Protein AF-A0A968MVU0-F1 (afdb_monomer_lite)

Structure (mmCIF, N/CA/C/O backbone):
data_AF-A0A968MVU0-F1
#
_entry.id   AF-A0A968MVU0-F1
#
loop_
_atom_site.group_PDB
_atom_site.id
_atom_site.type_symbol
_atom_site.label_atom_id
_atom_site.label_alt_id
_atom_site.label_comp_id
_atom_site.label_asym_id
_atom_site.label_entity_id
_atom_site.label_seq_id
_atom_site.pdbx_PDB_ins_code
_atom_site.Cartn_x
_atom_site.Cartn_y
_atom_site.Cartn_z
_atom_site.occupancy
_atom_site.B_iso_or_equiv
_atom_site.auth_seq_id
_atom_site.auth_comp_id
_atom_site.auth_asym_id
_atom_site.auth_atom_id
_atom_site.pdbx_PDB_model_num
ATOM 1 N N . MET A 1 1 ? -5.760 2.895 -23.438 1.00 50.47 1 MET A N 1
ATOM 2 C CA . MET A 1 1 ? -6.355 3.886 -22.501 1.00 50.47 1 MET A CA 1
ATOM 3 C C . MET A 1 1 ? -7.814 4.139 -22.888 1.00 50.47 1 MET A C 1
ATOM 5 O O . MET A 1 1 ? -8.037 4.845 -23.858 1.00 50.47 1 MET A O 1
ATOM 9 N N . HIS A 1 2 ? -8.798 3.540 -22.197 1.00 51.84 2 HIS A N 1
ATOM 10 C CA . HIS A 1 2 ? -10.218 3.589 -22.615 1.00 51.84 2 HIS A CA 1
ATOM 11 C C . HIS A 1 2 ? -11.218 3.584 -21.441 1.00 51.84 2 HIS A C 1
ATOM 13 O O . HIS A 1 2 ? -12.219 2.877 -21.501 1.00 51.84 2 HIS A O 1
ATOM 19 N N . GLN A 1 3 ? -10.976 4.328 -20.356 1.00 57.53 3 GLN A N 1
ATOM 20 C CA . GLN A 1 3 ? -11.948 4.386 -19.254 1.00 57.53 3 GLN A CA 1
ATOM 21 C C . GLN A 1 3 ? -12.429 5.814 -19.014 1.00 57.53 3 GLN A C 1
ATOM 23 O O . GLN A 1 3 ? -11.753 6.623 -18.387 1.00 57.53 3 GLN A O 1
ATOM 28 N N . PHE A 1 4 ? -13.614 6.096 -19.550 1.00 55.50 4 PHE A N 1
ATOM 29 C CA . PHE A 1 4 ? -14.445 7.248 -19.214 1.00 55.50 4 PHE A CA 1
ATOM 30 C C . PHE A 1 4 ? -15.536 6.749 -18.252 1.00 55.50 4 PHE A C 1
ATOM 32 O O . PHE A 1 4 ? -16.165 5.730 -18.527 1.00 55.50 4 PHE A O 1
ATOM 39 N N . GLY A 1 5 ? -15.753 7.423 -17.120 1.00 64.81 5 GLY A N 1
ATOM 40 C CA . GLY A 1 5 ? -16.712 6.988 -16.092 1.00 64.81 5 GLY A CA 1
ATOM 41 C C . GLY A 1 5 ? -16.066 6.270 -14.901 1.00 64.81 5 GLY A C 1
ATOM 42 O O . GLY A 1 5 ? -14.923 6.553 -14.545 1.00 64.81 5 GLY A O 1
ATOM 43 N N . MET A 1 6 ? -16.813 5.382 -14.233 1.00 61.28 6 MET A N 1
ATOM 44 C CA . MET A 1 6 ? -16.371 4.741 -12.986 1.00 61.28 6 MET A CA 1
ATOM 45 C C . MET A 1 6 ? -15.126 3.873 -13.235 1.00 61.28 6 MET A C 1
ATOM 47 O O . MET A 1 6 ? -15.169 2.914 -14.003 1.00 61.28 6 MET A O 1
ATOM 51 N N . SER A 1 7 ? -14.010 4.225 -12.591 1.00 68.06 7 SER A N 1
ATOM 52 C CA . SER A 1 7 ? -12.719 3.522 -12.694 1.00 68.06 7 SER A CA 1
ATOM 53 C C . SER A 1 7 ? -12.541 2.382 -11.685 1.00 68.06 7 SER A C 1
ATOM 55 O O . SER A 1 7 ? -11.457 1.819 -11.558 1.00 68.06 7 SER A O 1
ATOM 57 N N . ALA A 1 8 ? -13.611 2.049 -10.964 1.00 76.19 8 ALA A N 1
ATOM 58 C CA . ALA A 1 8 ? -13.681 0.994 -9.962 1.00 76.19 8 ALA A CA 1
ATOM 59 C C . ALA A 1 8 ? -14.989 0.208 -10.134 1.00 76.19 8 ALA A C 1
ATOM 61 O O . ALA A 1 8 ? -15.963 0.739 -10.670 1.00 76.19 8 ALA A O 1
ATOM 62 N N . GLY A 1 9 ? -15.025 -1.048 -9.682 1.00 86.50 9 GLY A N 1
ATOM 63 C CA . GLY A 1 9 ? -16.271 -1.814 -9.658 1.00 86.50 9 GLY A CA 1
ATOM 64 C C . GLY A 1 9 ? -17.284 -1.209 -8.680 1.00 86.50 9 GLY A C 1
ATOM 65 O O . GLY A 1 9 ? -16.910 -0.527 -7.726 1.00 86.50 9 GLY A O 1
ATOM 66 N N . TYR A 1 10 ? -18.574 -1.498 -8.871 1.00 91.88 10 TYR A N 1
ATOM 67 C CA . TYR A 1 10 ? -19.631 -1.038 -7.958 1.00 91.88 10 TYR A CA 1
ATOM 68 C C . TYR A 1 10 ? -19.342 -1.422 -6.497 1.00 91.88 10 TYR A C 1
ATOM 70 O O . TYR A 1 10 ? -19.454 -0.585 -5.604 1.00 91.88 10 TYR A O 1
ATOM 78 N N . LEU A 1 11 ? -18.894 -2.663 -6.268 1.00 93.69 11 LEU A N 1
ATOM 79 C CA . LEU A 1 11 ? -18.515 -3.152 -4.942 1.00 93.69 11 LEU A CA 1
ATOM 80 C C . LEU A 1 11 ? -17.402 -2.302 -4.310 1.00 93.69 11 LEU A C 1
ATOM 82 O O . LEU A 1 11 ? -17.535 -1.894 -3.162 1.00 93.69 11 LEU A O 1
ATOM 86 N N . ASP A 1 12 ? -16.346 -1.984 -5.061 1.00 95.38 12 ASP A N 1
ATOM 87 C CA . ASP A 1 12 ? -15.242 -1.144 -4.582 1.00 95.38 12 ASP A CA 1
ATOM 88 C C . ASP A 1 12 ? -15.725 0.259 -4.209 1.00 95.38 12 ASP A C 1
ATOM 90 O O . ASP A 1 12 ? -15.319 0.812 -3.188 1.00 95.38 12 ASP A O 1
ATOM 94 N N . GLY A 1 13 ? -16.630 0.821 -5.017 1.00 93.88 13 GLY A N 1
ATOM 95 C CA . GLY A 1 13 ? -17.286 2.095 -4.736 1.00 93.88 13 GLY A CA 1
ATOM 96 C C . GLY A 1 13 ? -18.057 2.079 -3.415 1.00 93.88 13 GLY A C 1
ATOM 97 O O . GLY A 1 13 ? -17.896 2.990 -2.603 1.00 93.88 13 GLY A O 1
ATOM 98 N N . VAL A 1 14 ? -18.847 1.029 -3.173 1.00 94.62 14 VAL A N 1
ATOM 99 C CA . VAL A 1 14 ? -19.615 0.860 -1.927 1.00 94.62 14 VAL A CA 1
ATOM 100 C C . VAL A 1 14 ? -18.693 0.651 -0.724 1.00 94.62 14 VAL A C 1
ATOM 102 O O . VAL A 1 14 ? -18.926 1.249 0.324 1.00 94.62 14 VAL A O 1
ATOM 105 N N . ILE A 1 15 ? -17.624 -0.137 -0.869 1.00 95.81 15 ILE A N 1
ATOM 106 C CA . ILE A 1 15 ? -16.619 -0.337 0.185 1.00 95.81 15 ILE A CA 1
ATOM 107 C C . ILE A 1 15 ? -15.961 0.997 0.557 1.00 95.81 15 ILE A C 1
ATOM 109 O O . ILE A 1 15 ? -15.952 1.359 1.733 1.00 95.81 15 ILE A O 1
ATOM 113 N N . MET A 1 16 ? -15.511 1.775 -0.435 1.00 94.75 16 MET A N 1
ATOM 114 C CA . MET A 1 16 ? -14.947 3.107 -0.194 1.00 94.75 16 MET A CA 1
ATOM 115 C C . MET A 1 16 ? -15.949 4.048 0.481 1.00 94.75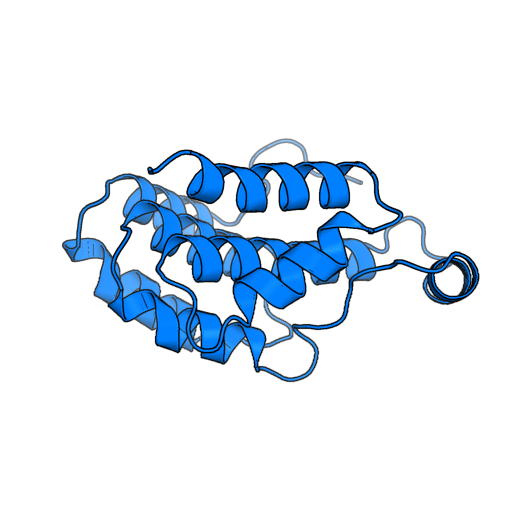 16 MET A C 1
ATOM 117 O O . MET A 1 16 ? -15.579 4.762 1.412 1.00 94.75 16 MET A O 1
ATOM 121 N N . ALA A 1 17 ? -17.212 4.050 0.044 1.00 93.88 17 ALA A N 1
ATOM 122 C CA . ALA A 1 17 ? -18.258 4.863 0.662 1.00 93.88 17 ALA A CA 1
ATOM 123 C C . ALA A 1 17 ? -18.478 4.481 2.133 1.00 93.88 17 ALA A C 1
ATOM 125 O O . ALA A 1 17 ? -18.575 5.365 2.981 1.00 93.88 17 ALA A O 1
ATOM 126 N N . LEU A 1 18 ? -18.484 3.180 2.441 1.00 93.56 18 LEU A N 1
ATOM 127 C CA . LEU A 1 18 ? -18.613 2.666 3.802 1.00 93.56 18 LEU A CA 1
ATOM 128 C C . LEU A 1 18 ? -17.474 3.167 4.696 1.00 93.56 18 LEU A C 1
ATOM 130 O O . LEU A 1 18 ? -17.739 3.695 5.774 1.00 93.56 18 LEU A O 1
ATOM 134 N N . GLY A 1 19 ? -16.224 3.088 4.236 1.00 93.88 19 GLY A N 1
ATOM 135 C CA . GLY A 1 19 ? -15.087 3.599 5.002 1.00 93.88 19 GLY A CA 1
ATOM 136 C C . GLY A 1 19 ? -15.086 5.122 5.174 1.00 93.88 19 GLY A C 1
ATOM 137 O O . GLY A 1 19 ? -14.702 5.623 6.227 1.00 93.88 19 GLY A O 1
ATOM 138 N N . LYS A 1 20 ? -15.599 5.874 4.190 1.00 91.69 20 LYS A N 1
ATOM 139 C CA . LYS A 1 20 ? -15.750 7.339 4.282 1.00 91.69 20 LYS A CA 1
ATOM 140 C C . LYS A 1 20 ? -16.783 7.793 5.313 1.00 91.69 20 LYS A C 1
ATOM 142 O O . LYS A 1 20 ? -16.762 8.963 5.684 1.00 91.69 20 LYS A O 1
ATOM 147 N N . THR A 1 21 ? -17.658 6.906 5.791 1.00 92.25 21 THR A N 1
ATOM 148 C CA . THR A 1 21 ? -18.572 7.241 6.896 1.00 92.25 21 THR A CA 1
ATOM 149 C C . THR A 1 21 ? -17.849 7.423 8.232 1.00 92.25 21 THR A C 1
ATOM 151 O O . THR A 1 21 ? -18.419 8.029 9.135 1.00 92.25 21 THR A O 1
ATOM 154 N N . GLY A 1 22 ? -16.633 6.877 8.381 1.00 88.19 22 GLY A N 1
ATOM 155 C CA . GLY A 1 22 ? -15.897 6.852 9.649 1.00 88.19 22 GLY A CA 1
ATOM 156 C C . GLY A 1 22 ? -16.524 5.954 10.725 1.00 88.19 22 GLY A C 1
ATOM 157 O O . GLY A 1 22 ? -16.052 5.928 11.857 1.00 88.19 22 GLY A O 1
ATOM 158 N N . GLN A 1 23 ? -17.598 5.223 10.409 1.00 89.50 23 GLN A N 1
ATOM 159 C CA . GLN A 1 23 ? -18.311 4.387 11.373 1.00 89.50 23 GLN A CA 1
ATOM 160 C C . GLN A 1 23 ? -17.690 2.991 11.457 1.00 89.50 23 GLN A C 1
ATOM 162 O O . GLN A 1 23 ? -17.436 2.335 10.444 1.00 89.50 23 GLN A O 1
ATOM 167 N N . ASN A 1 24 ? -17.505 2.499 12.684 1.00 89.31 24 ASN A N 1
ATOM 168 C CA . ASN A 1 24 ? -16.914 1.181 12.931 1.00 89.31 24 ASN A CA 1
ATOM 169 C C . ASN A 1 24 ? -17.802 0.007 12.484 1.00 89.31 24 ASN A C 1
ATOM 171 O O . ASN A 1 24 ? -17.280 -1.083 12.255 1.00 89.31 24 ASN A O 1
ATOM 175 N N . ASP A 1 25 ? -19.105 0.210 12.284 1.00 89.12 25 ASP A N 1
ATOM 176 C CA . ASP A 1 25 ? -20.045 -0.836 11.847 1.00 89.12 25 ASP A CA 1
ATOM 177 C C . ASP A 1 25 ? -19.629 -1.485 10.515 1.00 89.12 25 ASP A C 1
ATOM 179 O O . ASP A 1 25 ? -19.851 -2.676 10.280 1.00 89.12 25 ASP A O 1
ATOM 183 N N . GLY A 1 26 ? -18.957 -0.721 9.648 1.00 88.94 26 GLY A N 1
ATOM 184 C CA . GLY A 1 26 ? -18.444 -1.210 8.372 1.00 88.94 26 GLY A CA 1
ATOM 185 C C . GLY A 1 26 ? -17.147 -2.016 8.459 1.00 88.94 26 GLY A C 1
ATOM 186 O O . GLY A 1 26 ? -16.798 -2.728 7.511 1.00 88.94 26 GLY A O 1
ATOM 187 N N . PHE A 1 27 ? -16.435 -1.941 9.584 1.00 94.62 27 PHE A N 1
ATOM 188 C CA . PHE A 1 27 ? -15.080 -2.474 9.724 1.00 94.62 27 PHE A CA 1
ATOM 189 C C . PHE A 1 27 ? -15.016 -3.984 9.476 1.00 94.62 27 PHE A C 1
ATOM 191 O O . PHE A 1 27 ? -14.169 -4.460 8.717 1.00 94.62 27 PHE A O 1
ATOM 198 N N . ALA A 1 28 ? -15.946 -4.748 10.059 1.00 95.12 28 ALA A N 1
ATOM 199 C CA . ALA A 1 28 ? -15.997 -6.200 9.893 1.00 95.12 28 ALA A CA 1
ATOM 200 C C . ALA A 1 28 ? -16.195 -6.606 8.421 1.00 95.12 28 ALA A C 1
ATOM 202 O O . ALA A 1 28 ? -15.578 -7.561 7.947 1.00 95.12 28 ALA A O 1
ATOM 203 N N . THR A 1 29 ? -17.012 -5.855 7.679 1.00 95.62 29 THR A N 1
ATOM 204 C CA . THR A 1 29 ? -17.254 -6.081 6.249 1.00 95.62 29 THR A CA 1
ATOM 205 C C . THR A 1 29 ? -16.007 -5.785 5.419 1.00 95.62 29 THR A C 1
ATOM 207 O O . THR A 1 29 ? -15.616 -6.612 4.595 1.00 95.62 29 THR A O 1
ATOM 210 N N . ILE A 1 30 ? -15.331 -4.662 5.677 1.00 97.19 30 ILE A N 1
ATOM 211 C CA . ILE A 1 30 ? -14.090 -4.291 4.976 1.00 97.19 30 ILE A CA 1
ATOM 212 C C . ILE A 1 30 ? -12.982 -5.306 5.278 1.00 97.19 30 ILE A C 1
ATOM 214 O O . ILE A 1 30 ? -12.292 -5.750 4.364 1.00 97.19 30 ILE A O 1
ATOM 218 N N . LYS A 1 31 ? -12.859 -5.762 6.531 1.00 97.56 31 LYS A N 1
ATOM 219 C CA . LYS A 1 31 ? -11.910 -6.813 6.929 1.00 97.56 31 LYS A CA 1
ATOM 220 C C . LYS A 1 31 ? -12.176 -8.140 6.221 1.00 97.56 31 LYS A C 1
ATOM 222 O O . LYS A 1 31 ? -11.233 -8.782 5.766 1.00 97.56 31 LYS A O 1
ATOM 227 N N . ARG A 1 32 ? -13.443 -8.543 6.084 1.00 97.31 32 ARG A N 1
ATOM 228 C CA . ARG A 1 32 ? -13.814 -9.733 5.302 1.00 97.31 32 ARG A CA 1
ATOM 229 C C . ARG A 1 32 ? -13.446 -9.578 3.832 1.00 97.31 32 ARG A C 1
ATOM 231 O O . ARG A 1 32 ? -12.930 -10.526 3.255 1.00 97.31 32 ARG A O 1
ATOM 238 N N . PHE A 1 33 ? -13.681 -8.407 3.244 1.00 97.94 33 PHE A N 1
ATOM 239 C CA . PHE A 1 33 ? -13.291 -8.139 1.861 1.00 97.94 33 PHE A CA 1
ATOM 240 C C . PHE A 1 33 ? -11.766 -8.178 1.688 1.00 97.94 33 PHE A C 1
ATOM 242 O O . PHE A 1 33 ? -11.268 -8.829 0.774 1.00 97.94 33 PHE A O 1
ATOM 249 N N . ALA A 1 34 ? -11.022 -7.587 2.626 1.00 98.06 34 ALA A N 1
ATOM 250 C CA . ALA A 1 34 ? -9.566 -7.607 2.630 1.00 98.06 34 ALA A CA 1
ATOM 251 C C . ALA A 1 34 ? -8.987 -9.030 2.693 1.00 98.06 34 ALA A C 1
ATOM 253 O O . ALA A 1 34 ? -8.010 -9.329 2.014 1.00 98.06 34 ALA A O 1
ATOM 254 N N . ALA A 1 35 ? -9.618 -9.931 3.451 1.00 97.75 35 ALA A N 1
ATOM 255 C CA . ALA A 1 35 ? -9.195 -11.328 3.563 1.00 97.75 35 ALA A CA 1
ATOM 256 C C . ALA A 1 35 ? -9.345 -12.141 2.259 1.00 97.75 35 ALA A C 1
ATOM 258 O O . ALA A 1 35 ? -8.785 -13.230 2.157 1.00 97.75 35 ALA A O 1
ATOM 259 N N . LEU A 1 36 ? -10.099 -11.640 1.274 1.00 97.56 36 LEU A N 1
ATOM 260 C CA . LEU A 1 36 ? -10.283 -12.289 -0.029 1.00 97.56 36 LEU A CA 1
ATOM 261 C C . LEU A 1 36 ? -9.248 -11.846 -1.072 1.00 97.56 36 LEU A C 1
ATOM 263 O O . LEU A 1 36 ? -9.157 -12.470 -2.132 1.00 97.56 36 LEU A O 1
ATOM 267 N N . LEU A 1 37 ? -8.498 -10.774 -0.796 1.00 98.12 37 LEU A N 1
ATOM 268 C CA . LEU A 1 37 ? -7.487 -10.245 -1.707 1.00 98.12 37 LEU A CA 1
ATOM 269 C C . LEU A 1 37 ? -6.354 -11.253 -1.909 1.00 98.12 37 LEU A C 1
ATOM 271 O O . LEU A 1 37 ? -5.864 -11.883 -0.971 1.00 98.12 37 LEU A O 1
ATOM 275 N N . LYS A 1 38 ? -5.911 -11.346 -3.159 1.00 97.69 38 LYS A N 1
ATOM 276 C CA . LYS A 1 38 ? -4.719 -12.075 -3.594 1.00 97.69 38 LYS A CA 1
ATOM 277 C C . LYS A 1 38 ? -3.777 -11.101 -4.304 1.00 97.69 38 LYS A C 1
ATOM 279 O O . LYS A 1 38 ? -4.248 -10.052 -4.749 1.00 97.69 38 LYS A O 1
ATOM 284 N N . PRO A 1 39 ? -2.483 -11.420 -4.476 1.00 96.44 39 PRO A N 1
ATOM 285 C CA . PRO A 1 39 ? -1.561 -10.554 -5.215 1.00 96.44 39 PRO A CA 1
ATOM 286 C C . PRO A 1 39 ? -2.083 -10.128 -6.598 1.00 96.44 39 PRO A C 1
ATOM 288 O O . PRO A 1 39 ? -1.945 -8.969 -7.008 1.00 96.44 39 PRO A O 1
ATOM 291 N N . GLU A 1 40 ? -2.771 -11.046 -7.277 1.00 95.62 40 GLU A N 1
ATOM 292 C CA . GLU A 1 40 ? -3.329 -10.875 -8.619 1.00 95.62 40 GLU A CA 1
ATOM 293 C C . GLU A 1 40 ? -4.639 -10.077 -8.637 1.00 95.62 40 GLU A C 1
ATOM 295 O O . GLU A 1 40 ? -5.103 -9.703 -9.710 1.00 95.62 40 GLU A O 1
ATOM 300 N N . SER A 1 41 ? -5.247 -9.796 -7.478 1.00 96.50 41 SER A N 1
ATOM 301 C CA . SER A 1 41 ? -6.478 -9.009 -7.400 1.00 96.50 41 SER A CA 1
ATOM 302 C C . SER A 1 41 ? -6.305 -7.623 -8.027 1.00 96.50 41 SER A C 1
ATOM 304 O O . SER A 1 41 ? -5.217 -7.041 -8.016 1.00 96.50 41 SER A O 1
ATOM 306 N N . GLU A 1 42 ? -7.395 -7.074 -8.556 1.00 94.69 42 GLU A N 1
ATOM 307 C CA . GLU A 1 42 ? -7.392 -5.771 -9.219 1.00 94.69 42 GLU A CA 1
ATOM 308 C C . GLU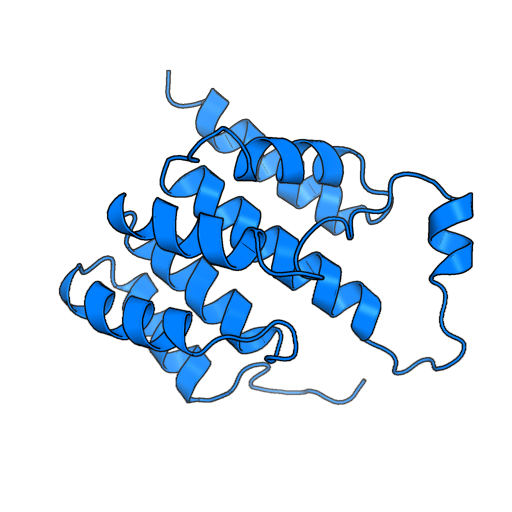 A 1 42 ? -6.917 -4.640 -8.300 1.00 94.69 42 GLU A C 1
ATOM 310 O O . GLU A 1 42 ? -7.186 -4.629 -7.095 1.00 94.69 42 GLU A O 1
ATOM 315 N N . LEU A 1 43 ? -6.251 -3.636 -8.884 1.00 95.31 43 LEU A N 1
ATOM 316 C CA . LEU A 1 43 ? -5.821 -2.429 -8.162 1.00 95.31 43 LEU A CA 1
ATOM 317 C C . LEU A 1 43 ? -6.987 -1.773 -7.404 1.00 95.31 43 LEU A C 1
ATOM 319 O O . LEU A 1 43 ? -6.799 -1.276 -6.293 1.00 95.31 43 LEU A O 1
ATOM 323 N N . SER A 1 44 ? -8.184 -1.759 -7.996 1.00 95.75 44 SER A N 1
ATOM 324 C CA . SER A 1 44 ? -9.355 -1.112 -7.402 1.00 95.75 44 SER A CA 1
ATOM 325 C C . SER A 1 44 ? -9.752 -1.732 -6.061 1.00 95.75 44 SER A C 1
ATOM 327 O O . SER A 1 44 ? -10.119 -0.985 -5.156 1.00 95.75 44 SER A O 1
ATOM 329 N N . HIS A 1 45 ? -9.588 -3.047 -5.883 1.00 97.38 45 HIS A N 1
ATOM 330 C CA . HIS A 1 45 ? -9.883 -3.731 -4.623 1.00 97.38 45 HIS A CA 1
ATOM 331 C C . HIS A 1 45 ? -8.906 -3.322 -3.514 1.00 97.38 45 HIS A C 1
ATOM 333 O O . HIS A 1 45 ? -9.320 -2.998 -2.400 1.00 97.38 45 HIS A O 1
ATOM 339 N N . PHE A 1 46 ? -7.607 -3.267 -3.829 1.00 98.19 46 PHE A N 1
ATOM 340 C CA . PHE A 1 46 ? -6.584 -2.801 -2.888 1.00 98.19 46 PHE A CA 1
ATOM 341 C C . PHE A 1 46 ? -6.805 -1.343 -2.491 1.00 98.19 46 PHE A C 1
ATOM 343 O O . PHE A 1 46 ? -6.782 -1.017 -1.304 1.00 98.19 46 PHE A O 1
ATOM 350 N N . ARG A 1 47 ? -7.087 -0.477 -3.473 1.00 97.50 47 ARG A N 1
ATOM 351 C CA . ARG A 1 47 ? -7.439 0.924 -3.225 1.00 97.50 47 ARG A CA 1
ATOM 352 C C . ARG A 1 47 ? -8.672 1.032 -2.332 1.00 97.50 47 ARG A C 1
ATOM 354 O O . ARG A 1 47 ? -8.660 1.821 -1.392 1.00 97.50 47 ARG A O 1
ATOM 361 N N . ALA A 1 48 ? -9.714 0.249 -2.610 1.00 97.56 48 ALA A N 1
ATOM 362 C CA . ALA A 1 48 ? -10.946 0.282 -1.836 1.00 97.56 48 ALA A CA 1
ATOM 363 C C . ALA A 1 48 ? -10.697 -0.087 -0.373 1.00 97.56 48 ALA A C 1
ATOM 365 O O . ALA A 1 48 ? -11.119 0.649 0.516 1.00 97.56 48 ALA A O 1
ATOM 366 N N . VAL A 1 49 ? -9.957 -1.166 -0.113 1.00 98.19 49 VAL A N 1
ATOM 367 C CA . VAL A 1 49 ? -9.601 -1.576 1.252 1.00 98.19 49 VAL A CA 1
ATOM 368 C C . VAL A 1 49 ? -8.738 -0.527 1.957 1.00 98.19 49 VAL A C 1
ATOM 370 O O . VAL A 1 49 ? -9.057 -0.139 3.081 1.00 98.19 49 VAL A O 1
ATOM 373 N N . ALA A 1 50 ? -7.693 -0.026 1.296 1.00 97.94 50 ALA A N 1
ATOM 374 C CA . ALA A 1 50 ? -6.783 0.961 1.870 1.00 97.94 50 ALA A CA 1
ATOM 375 C C . ALA A 1 50 ? -7.490 2.275 2.243 1.00 97.94 50 ALA A C 1
ATOM 377 O O . ALA A 1 50 ? -7.387 2.733 3.380 1.00 97.94 50 ALA A O 1
ATOM 378 N N . GLU A 1 51 ? -8.248 2.861 1.311 1.00 96.19 51 GLU A N 1
ATOM 379 C CA . GLU A 1 51 ? -8.996 4.101 1.560 1.00 96.19 51 GLU A CA 1
ATOM 380 C C . GLU A 1 51 ? -10.063 3.915 2.638 1.00 96.19 51 GLU A C 1
ATOM 382 O O . GLU A 1 51 ? -10.320 4.835 3.415 1.00 96.19 51 GLU A O 1
ATOM 387 N N . SER A 1 52 ? -10.672 2.728 2.707 1.00 96.94 52 SER A N 1
ATOM 388 C CA . SER A 1 52 ? -11.717 2.468 3.691 1.00 96.94 52 SER A CA 1
ATOM 389 C C . SER A 1 52 ? -11.162 2.349 5.103 1.00 96.94 52 SER A C 1
ATOM 391 O O . SER A 1 52 ? -11.718 2.943 6.023 1.00 96.94 52 SER A O 1
ATOM 393 N N . PHE A 1 53 ? -10.050 1.632 5.285 1.00 97.00 53 PHE A N 1
ATOM 394 C CA . PHE A 1 53 ? -9.401 1.539 6.592 1.00 97.00 53 PHE A CA 1
ATOM 395 C C . PHE A 1 53 ? -8.826 2.878 7.054 1.00 97.00 53 PHE A C 1
ATOM 397 O O . PHE A 1 53 ? -9.034 3.247 8.207 1.00 97.00 53 PHE A O 1
ATOM 404 N N . ALA A 1 54 ? -8.197 3.638 6.152 1.00 93.69 54 ALA A N 1
ATOM 405 C CA . ALA A 1 54 ? -7.709 4.978 6.468 1.00 93.69 54 ALA A CA 1
ATOM 406 C C . ALA A 1 54 ? -8.846 5.953 6.834 1.00 93.69 54 ALA A C 1
ATOM 408 O O . ALA A 1 54 ? -8.622 6.886 7.595 1.00 93.69 54 ALA A O 1
ATOM 409 N N . GLY A 1 55 ? -10.052 5.762 6.285 1.00 92.38 55 GLY A N 1
ATOM 410 C CA . GLY A 1 55 ? -11.229 6.570 6.616 1.00 92.38 55 GLY A CA 1
ATOM 411 C C . GLY A 1 55 ? -11.854 6.242 7.975 1.00 92.38 55 GLY A C 1
ATOM 412 O O . GLY A 1 55 ? -12.343 7.148 8.642 1.00 92.38 55 GLY A O 1
ATOM 413 N N . ILE A 1 56 ? -11.832 4.969 8.383 1.00 92.56 56 ILE A N 1
ATOM 414 C CA . ILE A 1 56 ? -12.360 4.527 9.685 1.00 92.56 56 ILE A CA 1
ATOM 415 C C . ILE A 1 56 ? -11.404 4.877 10.832 1.00 92.56 56 ILE A C 1
ATOM 417 O O . ILE A 1 56 ? -11.865 5.110 11.944 1.00 92.56 56 ILE A O 1
ATOM 421 N N . ASP A 1 57 ? -10.093 4.901 10.570 1.00 88.00 57 ASP A N 1
ATOM 422 C CA . ASP A 1 57 ? -9.056 5.202 11.567 1.00 88.00 57 ASP A CA 1
ATOM 423 C C . ASP A 1 57 ? -9.109 4.281 12.806 1.00 88.00 57 ASP A C 1
ATOM 425 O O . ASP A 1 57 ? -9.026 4.692 13.963 1.00 88.00 57 ASP A O 1
ATOM 429 N N . ASN A 1 58 ? -9.279 2.980 12.557 1.00 90.12 58 ASN A N 1
ATOM 430 C CA . ASN A 1 58 ? -9.276 1.954 13.596 1.00 90.12 58 ASN A CA 1
ATOM 431 C C . ASN A 1 58 ? -7.956 1.168 13.572 1.00 90.12 58 ASN A C 1
ATOM 433 O O . ASN A 1 58 ? -7.585 0.578 12.554 1.00 90.12 58 ASN A O 1
ATOM 437 N N . LYS A 1 59 ? -7.275 1.106 14.724 1.00 92.75 59 LYS A N 1
ATOM 438 C CA . LYS A 1 59 ? -5.993 0.399 14.910 1.00 92.75 59 LYS A CA 1
ATOM 439 C C . LYS A 1 59 ? -6.062 -1.096 14.588 1.00 92.75 59 LYS A C 1
ATOM 441 O O . LYS A 1 59 ? -5.048 -1.680 14.212 1.00 92.75 59 LYS A O 1
ATOM 446 N N . ASP A 1 60 ? -7.242 -1.707 14.634 1.00 94.31 60 ASP A N 1
ATOM 447 C CA . ASP A 1 60 ? -7.443 -3.102 14.229 1.00 94.31 60 ASP A CA 1
ATOM 448 C C . ASP A 1 60 ? -7.185 -3.333 12.726 1.00 94.31 60 ASP A C 1
ATOM 450 O O . ASP A 1 60 ? -7.028 -4.480 12.293 1.00 94.31 60 ASP A O 1
ATOM 454 N N . ALA A 1 61 ? -7.126 -2.269 11.909 1.00 96.06 61 ALA A N 1
ATOM 455 C CA . ALA A 1 61 ? -6.749 -2.345 10.496 1.00 96.06 61 ALA A CA 1
ATOM 456 C C . ALA A 1 61 ? -5.257 -2.643 10.293 1.00 96.06 61 ALA A C 1
ATOM 458 O O . ALA A 1 61 ? -4.881 -3.253 9.291 1.00 96.06 61 ALA A O 1
ATOM 459 N N . VAL A 1 62 ? -4.406 -2.237 11.238 1.00 96.88 62 VAL A N 1
ATOM 460 C CA . VAL A 1 62 ? -2.944 -2.342 11.153 1.00 96.88 62 VAL A CA 1
ATOM 461 C C . VAL A 1 62 ? -2.462 -3.765 10.832 1.00 96.88 62 VAL A C 1
ATOM 463 O O . VAL A 1 62 ? -1.739 -3.922 9.845 1.00 96.88 62 VAL A O 1
ATOM 466 N N . PRO A 1 63 ? -2.868 -4.828 11.561 1.00 96.88 63 PRO A N 1
ATOM 467 C CA . PRO A 1 63 ? -2.443 -6.190 11.229 1.00 96.88 63 PRO A CA 1
ATOM 468 C C . PRO A 1 63 ? -2.932 -6.652 9.848 1.00 96.88 63 PRO A C 1
ATOM 470 O O . PRO A 1 63 ? -2.217 -7.384 9.164 1.00 96.88 63 PRO A O 1
ATOM 473 N N . VAL A 1 64 ? -4.112 -6.202 9.406 1.00 97.62 64 VAL A N 1
ATOM 474 C CA . VAL A 1 64 ? -4.669 -6.552 8.087 1.00 97.62 64 VAL A CA 1
ATOM 475 C C . VAL A 1 64 ? -3.844 -5.908 6.971 1.00 97.62 64 VAL A C 1
ATOM 477 O O . VAL A 1 64 ? -3.417 -6.588 6.040 1.00 97.62 64 VAL A O 1
ATOM 480 N N . LEU A 1 65 ? -3.565 -4.609 7.084 1.00 98.12 65 LEU A N 1
ATOM 481 C CA . LEU A 1 65 ? -2.765 -3.853 6.118 1.00 98.12 65 LEU A CA 1
ATOM 482 C C . LEU A 1 65 ? -1.320 -4.361 6.056 1.00 98.12 65 LEU A C 1
ATOM 484 O O . LEU A 1 65 ? -0.774 -4.549 4.967 1.00 98.12 65 LEU A O 1
ATOM 488 N N . HIS A 1 66 ? -0.724 -4.663 7.213 1.00 97.56 66 HIS A N 1
ATOM 489 C CA . HIS A 1 66 ? 0.602 -5.268 7.283 1.00 97.56 66 HIS A CA 1
ATOM 490 C C . HIS A 1 66 ? 0.637 -6.633 6.579 1.00 97.56 66 HIS A C 1
ATOM 492 O O . HIS A 1 66 ? 1.574 -6.914 5.828 1.00 97.56 66 HIS A O 1
ATOM 498 N N . GLN A 1 67 ? -0.379 -7.482 6.779 1.00 97.06 67 GLN A N 1
ATOM 499 C CA . GLN A 1 67 ? -0.475 -8.775 6.099 1.00 97.06 67 GLN A CA 1
ATOM 500 C C . GLN A 1 67 ? -0.572 -8.615 4.576 1.00 97.06 67 GLN A C 1
ATOM 502 O O . GLN A 1 67 ? 0.158 -9.301 3.863 1.00 97.06 67 GLN A O 1
ATOM 507 N N . LEU A 1 68 ? -1.404 -7.691 4.078 1.00 98.19 68 LEU A N 1
ATOM 508 C CA . LEU A 1 68 ? -1.525 -7.416 2.639 1.00 98.19 68 LEU A CA 1
ATOM 509 C C . LEU A 1 68 ? -0.185 -6.979 2.033 1.00 98.19 68 LEU A C 1
ATOM 511 O O . LEU A 1 68 ? 0.252 -7.556 1.042 1.00 98.19 68 LEU A O 1
ATOM 515 N N . LEU A 1 69 ? 0.523 -6.043 2.673 1.00 97.88 69 LEU A N 1
ATOM 516 C CA . LEU A 1 69 ? 1.865 -5.616 2.248 1.00 97.88 69 LEU A CA 1
ATOM 517 C C . LEU A 1 69 ? 2.924 -6.724 2.351 1.00 97.88 69 LEU A C 1
ATOM 519 O O . LEU A 1 69 ? 4.016 -6.608 1.798 1.00 97.88 69 LEU A O 1
ATOM 523 N N . SER A 1 70 ? 2.661 -7.777 3.120 1.00 96.50 70 SER A N 1
ATOM 524 C CA . SER A 1 70 ? 3.587 -8.901 3.302 1.00 96.50 70 SER A CA 1
ATOM 525 C C . SER A 1 70 ? 3.329 -10.048 2.330 1.00 96.50 70 SER A C 1
ATOM 527 O O . SER A 1 70 ? 4.089 -11.014 2.323 1.00 96.50 70 SER A O 1
ATOM 529 N N . MET A 1 71 ? 2.289 -9.955 1.498 1.00 97.50 71 MET A N 1
ATOM 530 C CA . MET A 1 71 ? 2.063 -10.929 0.440 1.00 97.50 71 MET A CA 1
ATOM 531 C C . MET A 1 71 ? 3.185 -10.857 -0.611 1.00 97.50 71 MET A C 1
ATOM 533 O O . MET A 1 71 ? 3.627 -9.756 -0.965 1.00 97.50 71 MET A O 1
ATOM 537 N N . PRO A 1 72 ? 3.632 -12.006 -1.152 1.00 96.62 72 PRO A N 1
ATOM 538 C CA . PRO A 1 72 ? 4.608 -12.032 -2.234 1.00 96.62 72 PRO A CA 1
ATOM 539 C C . PRO A 1 72 ? 4.161 -11.165 -3.417 1.00 96.62 72 PRO A C 1
ATOM 541 O O . PRO A 1 72 ? 3.029 -11.277 -3.883 1.00 96.62 72 PRO A O 1
ATOM 544 N N . GLY A 1 73 ? 5.054 -10.296 -3.894 1.00 94.94 73 GLY A N 1
ATOM 545 C CA . GLY A 1 73 ? 4.803 -9.437 -5.053 1.00 94.94 73 GLY A CA 1
ATOM 546 C C . GLY A 1 73 ? 3.982 -8.170 -4.788 1.00 94.94 73 GLY A C 1
ATOM 547 O O . GLY A 1 73 ? 3.726 -7.440 -5.741 1.00 94.94 73 GLY A O 1
ATOM 548 N N . ILE A 1 74 ? 3.586 -7.866 -3.544 1.00 97.69 74 ILE A N 1
ATOM 549 C CA . ILE A 1 74 ? 2.864 -6.617 -3.229 1.00 97.69 74 ILE A CA 1
ATOM 550 C C . ILE A 1 74 ? 3.793 -5.433 -2.946 1.00 97.69 74 ILE A C 1
ATOM 552 O O . ILE A 1 74 ? 3.435 -4.314 -3.294 1.00 97.69 74 ILE A O 1
ATOM 556 N N . SER A 1 75 ? 4.962 -5.663 -2.346 1.00 96.62 75 SER A N 1
ATOM 557 C CA . SER A 1 75 ? 5.902 -4.591 -1.981 1.00 96.62 75 SER A CA 1
ATOM 558 C C . SER A 1 75 ? 7.190 -4.643 -2.809 1.00 96.62 75 SER A C 1
ATOM 560 O O . SER A 1 75 ? 7.545 -5.705 -3.326 1.00 96.62 75 SER A O 1
ATOM 562 N N . GLY A 1 76 ? 7.909 -3.520 -2.872 1.00 95.88 76 GLY A N 1
ATOM 563 C CA . GLY A 1 76 ? 9.187 -3.375 -3.571 1.00 95.88 76 GLY A CA 1
ATOM 564 C C . GLY A 1 76 ? 9.071 -2.837 -4.998 1.00 95.88 76 GLY A C 1
ATOM 565 O O . GLY A 1 76 ? 9.922 -3.155 -5.822 1.00 95.88 76 GLY A O 1
ATOM 566 N N . HIS A 1 77 ? 8.030 -2.058 -5.309 1.00 95.94 77 HIS A N 1
ATOM 567 C CA . HIS A 1 77 ? 7.790 -1.523 -6.658 1.00 95.94 77 HIS A CA 1
ATOM 568 C C . HIS A 1 77 ? 8.221 -0.065 -6.834 1.00 95.94 77 HIS A C 1
ATOM 570 O O . HIS A 1 77 ? 7.994 0.505 -7.901 1.00 95.94 77 HIS A O 1
ATOM 576 N N . HIS A 1 78 ? 8.829 0.544 -5.815 1.00 95.44 78 HIS A N 1
ATOM 577 C CA . HIS A 1 78 ? 9.419 1.872 -5.943 1.00 95.44 78 HIS A CA 1
ATOM 578 C C . HIS A 1 78 ? 10.574 1.851 -6.949 1.00 95.44 78 HIS A C 1
ATOM 580 O O . HIS A 1 78 ? 11.290 0.861 -7.093 1.00 95.44 78 HIS A O 1
ATOM 586 N N . VAL A 1 79 ? 10.773 2.967 -7.638 1.00 94.00 79 VAL A N 1
ATOM 587 C CA . VAL A 1 79 ? 11.794 3.114 -8.672 1.00 94.00 79 VAL A CA 1
ATOM 588 C C . VAL A 1 79 ? 12.651 4.326 -8.343 1.00 94.00 79 VAL A C 1
ATOM 590 O O . VAL A 1 79 ? 12.277 5.457 -8.630 1.00 94.00 79 VAL A O 1
ATOM 593 N N . THR A 1 80 ? 13.822 4.095 -7.755 1.00 92.31 80 THR A N 1
ATOM 594 C CA . THR A 1 80 ? 14.772 5.154 -7.355 1.00 92.31 80 THR A CA 1
ATOM 595 C C . THR A 1 80 ? 15.976 5.252 -8.294 1.00 92.31 80 THR A C 1
ATOM 597 O O . THR A 1 80 ? 16.773 6.185 -8.203 1.00 92.31 80 THR A O 1
ATOM 600 N N . ASN A 1 81 ? 16.113 4.308 -9.231 1.00 91.44 81 ASN A N 1
ATOM 601 C CA . ASN A 1 81 ? 17.252 4.208 -10.135 1.00 91.44 81 ASN A CA 1
ATOM 602 C C . ASN A 1 81 ? 16.810 4.173 -11.604 1.00 91.44 81 ASN A C 1
ATOM 604 O O . ASN A 1 81 ? 15.993 3.345 -12.009 1.00 91.44 81 ASN A O 1
ATOM 608 N N . LEU A 1 82 ? 17.416 5.029 -12.432 1.00 88.06 82 LEU A N 1
ATOM 609 C CA . LEU A 1 82 ? 17.127 5.110 -13.865 1.00 88.06 82 LEU A CA 1
ATOM 610 C C . LEU A 1 82 ? 17.412 3.789 -14.598 1.00 88.06 82 LEU A C 1
ATOM 612 O O . LEU A 1 82 ? 16.644 3.385 -15.467 1.00 88.06 82 LEU A O 1
ATOM 616 N N . ASN A 1 83 ? 18.484 3.084 -14.231 1.00 87.50 83 ASN A N 1
ATOM 617 C CA . ASN A 1 83 ? 18.829 1.802 -14.846 1.00 87.50 83 ASN A CA 1
ATOM 618 C C . ASN A 1 83 ? 17.802 0.709 -14.521 1.00 87.50 83 ASN A C 1
ATOM 620 O O . ASN A 1 83 ? 17.611 -0.204 -15.321 1.00 87.50 83 ASN A O 1
ATOM 624 N N . GLU A 1 84 ? 17.152 0.778 -13.359 1.00 82.44 84 GLU A N 1
ATOM 625 C CA . GLU A 1 84 ? 16.068 -0.138 -12.989 1.00 82.44 84 GLU A CA 1
ATOM 626 C C . GLU A 1 84 ? 14.772 0.238 -13.704 1.00 82.44 84 GLU A C 1
ATOM 628 O O . GLU A 1 84 ? 14.117 -0.639 -14.264 1.00 82.44 84 GLU A O 1
ATOM 633 N N . ALA A 1 85 ? 14.471 1.538 -13.797 1.00 84.56 85 ALA A N 1
ATOM 634 C CA . ALA A 1 85 ? 13.336 2.052 -14.560 1.00 84.56 85 ALA A CA 1
ATOM 635 C C . ALA A 1 85 ? 13.369 1.579 -16.022 1.00 84.56 85 ALA A C 1
ATOM 637 O O . ALA A 1 85 ? 12.373 1.097 -16.551 1.00 84.56 85 ALA A O 1
ATOM 638 N N . LEU A 1 86 ? 14.536 1.644 -16.671 1.00 85.62 86 LEU A N 1
ATOM 639 C CA . LEU A 1 86 ? 14.694 1.202 -18.060 1.00 85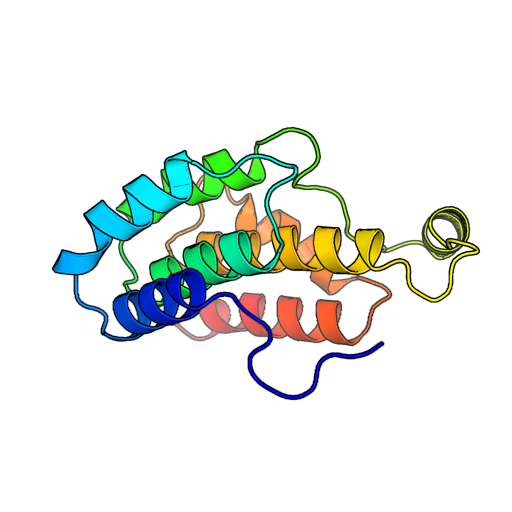.62 86 LEU A CA 1
ATOM 640 C C . LEU A 1 86 ? 14.456 -0.307 -18.245 1.00 85.62 86 LEU A C 1
ATOM 642 O O . LEU A 1 86 ? 14.026 -0.722 -19.318 1.00 85.62 86 LEU A O 1
ATOM 646 N N . LYS A 1 87 ? 14.689 -1.130 -17.213 1.00 82.62 87 LYS A N 1
ATOM 647 C CA . LYS A 1 87 ? 14.434 -2.583 -17.259 1.00 82.62 87 LYS A CA 1
ATOM 648 C C . LYS A 1 87 ? 12.952 -2.933 -17.134 1.00 82.62 87 LYS A C 1
ATOM 650 O O . LYS A 1 87 ? 12.555 -4.016 -17.560 1.00 82.62 87 LYS A O 1
ATOM 655 N N . THR A 1 88 ? 12.143 -2.061 -16.535 1.00 77.69 88 THR A N 1
ATOM 656 C CA . THR A 1 88 ? 10.706 -2.300 -16.334 1.00 77.69 88 THR A CA 1
ATOM 657 C C . THR A 1 88 ? 9.849 -1.769 -17.479 1.00 77.69 88 THR A C 1
ATOM 659 O O . THR A 1 88 ? 8.669 -2.115 -17.549 1.00 77.69 88 THR A O 1
ATOM 662 N N . VAL A 1 89 ? 10.434 -1.003 -18.413 1.00 79.12 89 VAL A N 1
ATOM 663 C CA . VAL A 1 89 ? 9.754 -0.520 -19.623 1.00 79.12 89 VAL A CA 1
ATOM 664 C C . VAL A 1 89 ? 9.220 -1.702 -20.432 1.00 79.12 89 VAL A C 1
ATOM 666 O O . VAL A 1 89 ? 9.966 -2.549 -20.926 1.00 79.12 89 VAL A O 1
ATOM 669 N N . LYS A 1 90 ? 7.898 -1.746 -20.581 1.00 79.69 90 LYS A N 1
ATOM 670 C CA . LYS A 1 90 ? 7.199 -2.720 -21.421 1.00 79.69 90 LYS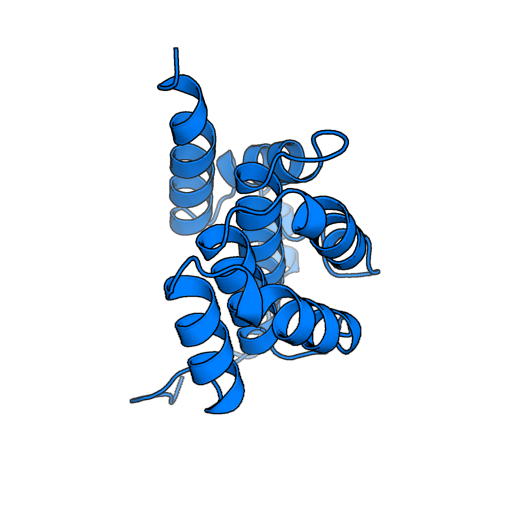 A CA 1
ATOM 671 C C . LYS A 1 90 ? 7.021 -2.153 -22.827 1.00 79.69 90 LYS A C 1
ATOM 673 O O . LYS A 1 90 ? 6.807 -0.957 -22.994 1.00 79.69 90 LYS A O 1
ATOM 678 N N . GLN A 1 91 ? 7.108 -3.021 -23.837 1.00 77.75 91 GLN A N 1
ATOM 679 C CA . GLN A 1 91 ? 6.873 -2.631 -25.234 1.00 77.75 91 GLN A CA 1
ATOM 680 C C . GLN A 1 91 ? 5.387 -2.381 -25.530 1.00 77.75 91 GLN A C 1
ATOM 682 O O . GLN A 1 91 ? 5.068 -1.607 -26.429 1.00 77.75 91 GLN A O 1
ATOM 687 N N . ASP A 1 92 ? 4.484 -3.023 -24.783 1.00 84.50 92 ASP A N 1
ATOM 688 C CA . ASP A 1 92 ? 3.047 -2.789 -24.902 1.00 84.50 92 ASP A CA 1
ATOM 689 C C . ASP A 1 92 ? 2.673 -1.450 -24.258 1.00 84.50 92 ASP A C 1
ATOM 691 O O . ASP A 1 92 ? 2.792 -1.261 -23.047 1.00 84.50 92 ASP A O 1
ATOM 695 N N . THR A 1 93 ? 2.181 -0.523 -25.077 1.00 77.44 93 THR A N 1
ATOM 696 C CA . THR A 1 93 ? 1.754 0.814 -24.650 1.00 77.44 93 THR A CA 1
ATOM 697 C C . THR A 1 93 ? 0.481 0.805 -23.800 1.00 77.44 93 THR A C 1
ATOM 699 O O . THR A 1 93 ? 0.146 1.824 -23.193 1.00 77.44 93 THR A O 1
ATOM 702 N N . ASN A 1 94 ? -0.237 -0.321 -23.741 1.00 80.12 94 ASN A N 1
ATOM 703 C CA . ASN A 1 94 ? -1.393 -0.506 -22.868 1.00 80.12 94 ASN A CA 1
ATOM 704 C C . ASN A 1 94 ? -1.057 -1.228 -21.556 1.00 80.12 94 ASN A C 1
ATOM 706 O O . ASN A 1 94 ? -1.958 -1.372 -20.722 1.00 80.12 94 ASN A O 1
ATOM 710 N N . ASP A 1 95 ? 0.198 -1.644 -21.342 1.00 84.88 95 ASP A N 1
ATOM 711 C CA . ASP A 1 95 ? 0.600 -2.266 -20.084 1.00 84.88 95 ASP A CA 1
ATOM 712 C C . ASP A 1 95 ? 0.414 -1.284 -18.924 1.00 84.88 95 ASP A C 1
ATOM 714 O O . ASP A 1 95 ? 0.887 -0.145 -18.929 1.00 84.88 95 ASP A O 1
ATOM 718 N N . ASN A 1 96 ? -0.317 -1.736 -17.911 1.00 88.25 96 ASN A N 1
ATOM 719 C CA . ASN A 1 96 ? -0.569 -0.978 -16.695 1.00 88.25 96 ASN A CA 1
ATOM 720 C C . ASN A 1 96 ? -0.000 -1.673 -15.455 1.00 88.25 96 ASN A C 1
ATOM 722 O O . ASN A 1 96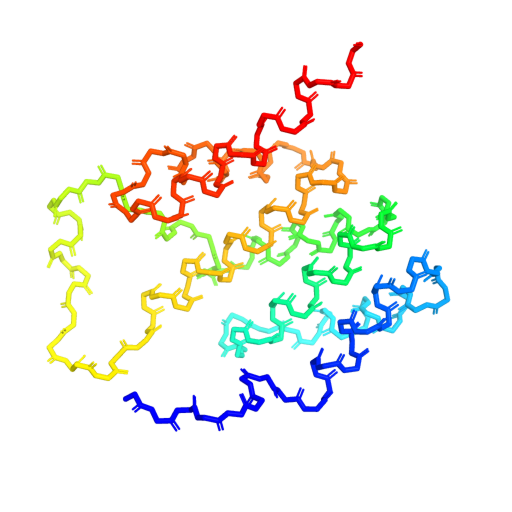 ? -0.284 -1.234 -14.340 1.00 88.25 96 ASN A O 1
ATOM 726 N N . SER A 1 97 ? 0.788 -2.736 -15.637 1.00 90.12 97 SER A N 1
ATOM 727 C CA . SER A 1 97 ? 1.225 -3.628 -14.564 1.00 90.12 97 SER A CA 1
ATOM 728 C C . SER A 1 97 ? 2.136 -2.903 -13.579 1.00 90.12 97 SER A C 1
ATOM 730 O O . SER A 1 97 ? 1.855 -2.900 -12.382 1.00 90.12 97 SER A O 1
ATOM 732 N N . VAL A 1 98 ? 3.150 -2.192 -14.088 1.00 90.38 98 VAL A N 1
ATOM 733 C CA . VAL A 1 98 ? 4.090 -1.399 -13.280 1.00 90.38 98 VAL A CA 1
ATOM 734 C C . VAL A 1 98 ? 3.324 -0.371 -12.454 1.00 90.38 98 VAL A C 1
ATOM 736 O O . VAL A 1 98 ? 3.395 -0.372 -11.229 1.00 90.38 98 VAL A O 1
ATOM 739 N N . ARG A 1 99 ? 2.489 0.441 -13.115 1.00 92.12 99 ARG A N 1
ATOM 740 C CA . ARG A 1 99 ? 1.664 1.457 -12.452 1.00 92.12 99 ARG A CA 1
ATOM 741 C C . ARG A 1 99 ? 0.756 0.845 -11.385 1.00 92.12 99 ARG A C 1
ATOM 743 O O . ARG A 1 99 ? 0.656 1.381 -10.286 1.00 92.12 99 ARG A O 1
ATOM 750 N N . ASN A 1 100 ? 0.061 -0.244 -11.709 1.00 95.12 100 ASN A N 1
ATOM 751 C CA . ASN A 1 100 ? -0.877 -0.876 -10.791 1.00 95.12 100 ASN A CA 1
ATOM 752 C C . ASN A 1 100 ? -0.156 -1.452 -9.569 1.00 95.12 100 ASN A C 1
ATOM 754 O O . ASN A 1 100 ? -0.665 -1.307 -8.462 1.00 95.12 100 ASN A O 1
ATOM 758 N N . ASN A 1 101 ? 1.022 -2.044 -9.748 1.00 95.75 101 ASN A N 1
ATOM 759 C CA . ASN A 1 101 ? 1.825 -2.566 -8.648 1.00 95.75 101 ASN A CA 1
ATOM 760 C C . ASN A 1 101 ? 2.309 -1.445 -7.719 1.00 95.75 101 ASN A C 1
ATOM 762 O O . ASN A 1 101 ? 2.081 -1.532 -6.512 1.00 95.75 101 ASN A O 1
ATOM 766 N N . CYS A 1 102 ? 2.851 -0.355 -8.277 1.00 96.44 102 CYS A N 1
ATOM 767 C CA . CYS A 1 102 ? 3.251 0.806 -7.480 1.00 96.44 102 CYS A CA 1
ATOM 768 C C . CYS A 1 102 ? 2.068 1.386 -6.692 1.00 96.44 102 CYS A C 1
ATOM 770 O O . CYS A 1 102 ? 2.167 1.652 -5.498 1.00 96.44 102 CYS A O 1
ATOM 772 N N . LEU A 1 103 ? 0.910 1.554 -7.343 1.00 97.44 103 LEU A N 1
ATOM 773 C CA . LEU A 1 103 ? -0.268 2.125 -6.691 1.00 97.44 103 LEU A CA 1
ATOM 774 C C . LEU A 1 103 ? -0.857 1.200 -5.617 1.00 97.44 103 LEU A C 1
ATOM 776 O O . LEU A 1 103 ? -1.274 1.704 -4.577 1.00 97.44 103 LEU A O 1
ATOM 780 N N . LYS A 1 104 ? -0.880 -0.126 -5.825 1.00 98.06 104 LYS A N 1
ATOM 781 C CA . LYS A 1 104 ? -1.303 -1.096 -4.795 1.00 98.06 104 LYS A CA 1
ATOM 782 C C . LYS A 1 104 ? -0.465 -0.923 -3.530 1.00 98.06 104 LYS A C 1
ATOM 784 O O . LYS A 1 104 ? -1.024 -0.766 -2.446 1.00 98.06 104 LYS A O 1
ATOM 789 N N . GLU A 1 105 ? 0.856 -0.918 -3.691 1.00 98.50 105 GLU A N 1
ATOM 790 C CA . GLU A 1 105 ? 1.803 -0.743 -2.593 1.00 98.50 105 GLU A CA 1
ATOM 791 C C . GLU A 1 105 ? 1.606 0.609 -1.894 1.00 98.50 105 GLU A C 1
ATOM 793 O O . GLU A 1 105 ? 1.442 0.654 -0.676 1.00 98.50 105 GLU A O 1
ATOM 798 N N . LEU A 1 106 ? 1.539 1.700 -2.662 1.00 98.19 106 LEU A N 1
ATOM 799 C CA . LEU A 1 106 ? 1.447 3.060 -2.133 1.00 98.19 106 LEU A CA 1
ATOM 800 C C . LEU A 1 106 ? 0.142 3.303 -1.358 1.00 98.19 106 LEU A C 1
ATOM 802 O O . LEU A 1 106 ? 0.171 3.899 -0.279 1.00 98.19 106 LEU A O 1
ATOM 806 N N . PHE A 1 107 ? -0.998 2.807 -1.859 1.00 98.38 107 PHE A N 1
ATOM 807 C CA . PHE A 1 107 ? -2.276 2.897 -1.144 1.00 98.38 107 PHE A CA 1
ATOM 808 C C . PHE A 1 107 ? -2.220 2.159 0.196 1.00 98.38 107 PHE A C 1
ATOM 810 O O . PHE A 1 107 ? -2.618 2.718 1.222 1.00 98.38 107 PHE A O 1
ATOM 817 N N . LEU A 1 108 ? -1.704 0.927 0.203 1.00 98.50 108 LEU A N 1
ATOM 818 C CA . LEU A 1 108 ? -1.591 0.128 1.422 1.00 98.50 108 LEU A CA 1
ATOM 819 C C . LEU A 1 108 ? -0.603 0.737 2.424 1.00 98.50 108 LEU A C 1
ATOM 821 O O . LEU A 1 108 ? -0.914 0.794 3.612 1.00 98.50 108 LEU A O 1
ATOM 825 N N . ALA A 1 109 ? 0.553 1.219 1.961 1.00 98.19 109 ALA A N 1
ATOM 826 C CA . ALA A 1 109 ? 1.568 1.845 2.805 1.00 98.19 109 ALA A CA 1
ATOM 827 C C . ALA A 1 109 ? 1.047 3.126 3.460 1.00 98.19 109 ALA A C 1
ATOM 829 O O . ALA A 1 109 ? 1.184 3.294 4.671 1.00 98.19 109 ALA A O 1
ATOM 830 N N . ARG A 1 110 ? 0.356 3.980 2.691 1.00 97.75 110 ARG A N 1
ATOM 831 C CA . ARG A 1 110 ? -0.334 5.158 3.230 1.00 97.75 110 ARG A CA 1
ATOM 832 C C . ARG A 1 110 ? -1.353 4.768 4.298 1.00 97.75 110 ARG A C 1
ATOM 834 O O . ARG A 1 110 ? -1.364 5.374 5.364 1.00 97.75 110 ARG A O 1
ATOM 841 N N . ALA A 1 111 ? -2.221 3.796 4.017 1.00 97.19 111 ALA A N 1
ATOM 842 C CA . ALA A 1 111 ? -3.244 3.381 4.973 1.00 97.19 111 ALA A CA 1
ATOM 843 C C . ALA A 1 111 ? -2.618 2.814 6.255 1.00 97.19 111 ALA A C 1
ATOM 845 O O . ALA A 1 111 ? -3.033 3.182 7.350 1.00 97.19 111 ALA A O 1
ATOM 846 N N . LEU A 1 112 ? -1.582 1.977 6.127 1.00 97.19 112 LEU A N 1
ATOM 847 C CA . LEU A 1 112 ? -0.866 1.414 7.272 1.00 97.19 112 LEU A CA 1
ATOM 848 C C . LEU A 1 112 ? -0.231 2.521 8.119 1.00 97.19 112 LEU A C 1
ATOM 850 O O . LEU A 1 112 ? -0.381 2.511 9.340 1.00 97.19 112 LEU A O 1
ATOM 854 N N . TYR A 1 113 ? 0.415 3.487 7.464 1.00 96.19 113 TYR A N 1
ATOM 855 C CA . TYR A 1 113 ? 1.040 4.630 8.118 1.00 96.19 113 TYR A CA 1
ATOM 856 C C . TYR A 1 113 ? 0.036 5.466 8.922 1.00 96.19 113 TYR A C 1
ATOM 858 O O . TYR A 1 113 ? 0.283 5.799 10.080 1.00 96.19 113 TYR A O 1
ATOM 866 N N . LEU A 1 114 ? -1.125 5.759 8.329 1.00 93.31 114 LEU A N 1
ATOM 867 C CA . LEU A 1 114 ? -2.173 6.550 8.976 1.00 93.31 114 LEU A CA 1
ATOM 868 C C . LEU A 1 114 ? -2.846 5.802 10.138 1.00 93.31 114 LEU A C 1
ATOM 870 O O . LEU A 1 114 ? -3.095 6.417 11.166 1.00 93.31 114 LEU A O 1
ATOM 874 N N . CYS A 1 115 ? -3.071 4.488 10.024 1.00 92.75 115 CYS A N 1
ATOM 875 C CA . CYS A 1 115 ? -3.725 3.697 11.076 1.00 92.75 115 CYS A CA 1
ATOM 876 C C . CYS A 1 115 ? -2.814 3.336 12.272 1.00 92.75 115 CYS A C 1
ATOM 878 O O . CYS A 1 115 ? -3.297 2.745 13.241 1.00 92.75 115 CYS A O 1
ATOM 880 N N . GLY A 1 116 ? -1.510 3.649 12.222 1.00 90.69 116 GLY A N 1
ATOM 881 C CA . GLY A 1 116 ? -0.582 3.490 13.355 1.00 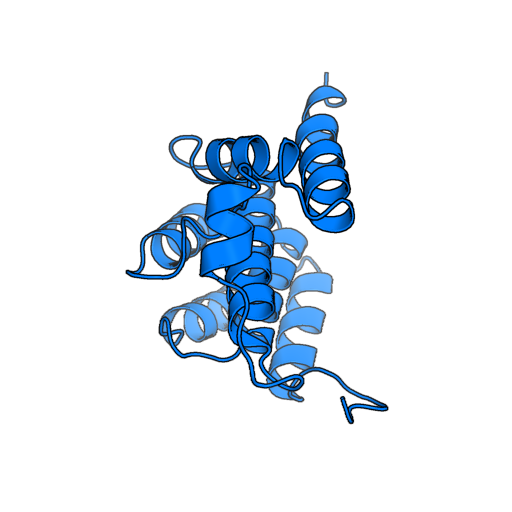90.69 116 GLY A CA 1
ATOM 882 C C . GLY A 1 116 ? 0.687 2.665 13.104 1.00 90.69 116 GLY A C 1
ATOM 883 O O . GLY A 1 116 ? 1.475 2.502 14.027 1.00 90.69 116 GLY A O 1
ATOM 884 N N . ASP A 1 117 ? 0.891 2.160 11.887 1.00 86.31 117 ASP A N 1
ATOM 885 C CA . ASP A 1 117 ? 2.156 1.622 11.360 1.00 86.31 117 ASP A CA 1
ATOM 886 C C . ASP A 1 117 ? 2.939 0.607 12.217 1.00 86.31 117 ASP A C 1
ATOM 888 O O . ASP A 1 117 ? 3.984 0.896 12.808 1.00 86.31 117 ASP A O 1
ATOM 892 N N . PHE A 1 118 ? 2.478 -0.645 12.242 1.00 82.38 118 PHE A N 1
ATOM 893 C CA . PHE A 1 118 ? 3.208 -1.718 12.918 1.00 82.38 118 PHE A CA 1
ATOM 894 C C . PHE A 1 118 ? 4.572 -1.993 12.264 1.00 82.38 118 PHE A C 1
ATOM 896 O O . PHE A 1 118 ? 4.666 -2.191 11.051 1.00 82.38 118 PHE A O 1
ATOM 903 N N . ASN A 1 119 ? 5.625 -2.048 13.089 1.00 83.88 119 ASN A N 1
ATOM 904 C CA . ASN A 1 119 ? 7.023 -2.250 12.687 1.00 83.88 119 ASN A CA 1
ATOM 905 C C . ASN A 1 119 ? 7.579 -1.209 11.697 1.00 83.88 119 ASN A C 1
ATOM 907 O O . ASN A 1 119 ? 8.593 -1.469 11.058 1.00 83.88 119 ASN A O 1
ATOM 911 N N . SER A 1 120 ? 6.964 -0.025 11.590 1.00 92.00 120 SER A N 1
ATOM 912 C CA . SER A 1 120 ? 7.376 1.050 10.665 1.00 92.00 120 SER A CA 1
ATOM 913 C C . SER A 1 120 ? 7.369 0.663 9.178 1.00 92.00 120 SER A C 1
ATOM 915 O O . SER A 1 120 ? 7.996 1.342 8.366 1.00 92.00 120 SER A O 1
ATOM 917 N N . LYS A 1 121 ? 6.682 -0.423 8.796 1.00 95.81 121 LYS A N 1
ATOM 918 C CA . LYS A 1 121 ? 6.702 -0.931 7.417 1.00 95.81 121 LYS A CA 1
ATOM 919 C C . LYS A 1 121 ? 6.065 0.053 6.430 1.00 95.81 121 LYS A C 1
ATOM 921 O O . LYS A 1 121 ? 6.567 0.230 5.324 1.00 95.81 121 LYS A O 1
ATOM 926 N N . GLY A 1 122 ? 4.955 0.684 6.811 1.00 97.00 122 GLY A N 1
ATOM 927 C CA . GLY A 1 122 ? 4.289 1.698 5.996 1.00 97.00 122 GLY A CA 1
ATOM 928 C C . GLY A 1 122 ? 5.186 2.916 5.789 1.00 97.00 122 GLY A C 1
ATOM 929 O O . GLY A 1 122 ? 5.358 3.364 4.656 1.00 97.00 122 GLY A O 1
ATOM 930 N N . LYS A 1 123 ? 5.817 3.400 6.863 1.00 97.50 123 LYS A N 1
ATOM 931 C CA . LYS A 1 123 ? 6.787 4.495 6.836 1.00 97.50 123 LYS A CA 1
ATOM 932 C C . LYS A 1 123 ? 7.983 4.178 5.943 1.00 97.50 123 LYS A C 1
ATOM 934 O O . LYS A 1 123 ? 8.303 5.005 5.099 1.00 97.50 123 LYS A O 1
ATOM 939 N N . GLU A 1 124 ? 8.599 3.005 6.080 1.00 97.50 124 GLU A N 1
ATOM 940 C CA . GLU A 1 124 ? 9.750 2.592 5.261 1.00 97.50 124 GLU A CA 1
ATOM 941 C C . GLU A 1 124 ? 9.404 2.608 3.765 1.00 97.50 124 GLU A C 1
ATOM 943 O O . GLU A 1 124 ? 10.128 3.175 2.947 1.00 97.50 124 GLU A O 1
ATOM 948 N N . ILE A 1 125 ? 8.246 2.051 3.399 1.00 98.06 125 ILE A N 1
ATOM 949 C CA . ILE A 1 125 ? 7.777 2.064 2.011 1.00 98.06 125 ILE A CA 1
ATOM 950 C C . ILE A 1 125 ? 7.545 3.501 1.525 1.00 98.06 125 ILE A C 1
ATOM 952 O O . ILE A 1 125 ? 7.961 3.849 0.421 1.00 98.06 125 ILE A O 1
ATOM 956 N N . LEU A 1 126 ? 6.917 4.358 2.335 1.00 98.31 126 LEU A N 1
ATOM 957 C CA . LEU A 1 126 ? 6.718 5.767 1.985 1.00 98.31 126 LEU A CA 1
ATOM 958 C C . LEU A 1 126 ? 8.049 6.523 1.846 1.00 98.31 126 LEU A C 1
ATOM 960 O O . LEU A 1 126 ? 8.171 7.360 0.958 1.00 98.31 126 LEU A O 1
ATOM 964 N N . GLU A 1 127 ? 9.055 6.237 2.671 1.00 98.00 127 GLU A N 1
ATOM 965 C CA . GLU A 1 127 ? 10.395 6.831 2.563 1.00 98.00 127 GLU A CA 1
ATOM 966 C C . GLU A 1 127 ? 11.107 6.400 1.273 1.00 98.00 127 GLU A C 1
ATOM 968 O O . GLU A 1 127 ? 11.748 7.227 0.618 1.00 98.00 127 GLU A O 1
ATOM 973 N N . ASN A 1 128 ? 10.922 5.149 0.845 1.00 97.69 128 ASN A N 1
ATOM 974 C CA . ASN A 1 128 ? 11.396 4.691 -0.459 1.00 97.69 128 ASN A CA 1
ATOM 975 C C . ASN A 1 128 ? 10.696 5.446 -1.597 1.00 97.69 128 ASN A C 1
ATOM 977 O O . ASN A 1 128 ? 11.361 6.006 -2.471 1.00 97.69 128 ASN A O 1
ATOM 981 N N . TYR A 1 129 ? 9.361 5.548 -1.550 1.00 98.19 129 TYR A N 1
ATOM 982 C CA . TYR A 1 129 ? 8.607 6.290 -2.562 1.00 98.19 129 TYR A CA 1
ATOM 983 C C . TYR A 1 129 ? 8.900 7.791 -2.551 1.00 98.19 129 TYR A C 1
ATOM 985 O O . TYR A 1 129 ? 8.838 8.415 -3.601 1.00 98.19 129 TYR A O 1
ATOM 993 N N . ALA A 1 130 ? 9.270 8.385 -1.415 1.00 97.94 130 ALA A N 1
ATOM 994 C CA . ALA A 1 130 ? 9.634 9.800 -1.325 1.00 97.94 130 ALA A CA 1
ATOM 995 C C . ALA A 1 130 ? 10.847 10.175 -2.200 1.00 97.94 130 ALA A C 1
ATOM 997 O O . ALA A 1 130 ? 11.038 11.361 -2.479 1.00 97.94 130 ALA A O 1
ATOM 998 N N . ASN A 1 131 ? 11.627 9.182 -2.639 1.00 96.31 131 ASN A N 1
ATOM 999 C CA . ASN A 1 131 ? 12.771 9.318 -3.540 1.00 96.31 131 ASN A CA 1
ATOM 1000 C C . ASN A 1 131 ? 12.512 8.709 -4.936 1.00 96.31 131 ASN A C 1
ATOM 1002 O O . ASN A 1 131 ? 13.445 8.547 -5.722 1.00 96.31 131 ASN A O 1
ATOM 1006 N N . ASP A 1 132 ? 11.265 8.340 -5.240 1.00 96.38 132 ASP A N 1
ATOM 1007 C CA . ASP A 1 132 ? 10.882 7.696 -6.495 1.00 96.38 132 ASP A CA 1
ATOM 1008 C C . ASP A 1 132 ? 11.000 8.653 -7.695 1.00 96.38 132 ASP A C 1
ATOM 1010 O O . ASP A 1 132 ? 10.685 9.843 -7.615 1.00 96.38 132 ASP A O 1
ATOM 1014 N N . LEU A 1 133 ? 11.428 8.121 -8.840 1.00 95.19 133 LEU A N 1
ATOM 1015 C CA . LEU A 1 133 ? 11.556 8.862 -10.094 1.00 95.19 133 LEU A CA 1
ATOM 1016 C C . LEU A 1 133 ? 10.193 9.269 -10.681 1.00 95.19 133 LEU A C 1
ATOM 1018 O O . LEU A 1 133 ? 10.107 10.238 -11.441 1.00 95.19 133 LEU A O 1
ATOM 1022 N N . HIS A 1 134 ? 9.112 8.577 -10.319 1.00 93.81 134 HIS A N 1
ATOM 1023 C CA . HIS A 1 134 ? 7.749 9.005 -10.600 1.00 93.81 134 HIS A CA 1
ATOM 1024 C C . HIS A 1 134 ? 7.387 10.176 -9.677 1.00 93.81 134 HIS A C 1
ATOM 1026 O O . HIS A 1 134 ? 6.879 9.993 -8.569 1.00 93.81 134 HIS A O 1
ATOM 1032 N N . GLY A 1 135 ? 7.585 11.402 -10.169 1.00 95.44 135 GLY A N 1
ATOM 1033 C CA . GLY A 1 135 ? 7.315 12.639 -9.423 1.00 95.44 135 GLY A CA 1
ATOM 1034 C C . GLY A 1 135 ? 5.990 12.665 -8.637 1.00 95.44 135 GLY A C 1
ATOM 1035 O O . GLY A 1 135 ? 6.013 13.035 -7.463 1.00 95.44 135 GLY A O 1
ATOM 1036 N N . PRO A 1 136 ? 4.842 12.233 -9.205 1.00 97.06 136 PRO A N 1
ATOM 1037 C CA . PRO A 1 136 ? 3.582 12.170 -8.460 1.00 97.06 136 PRO A CA 1
ATOM 1038 C C . PRO A 1 136 ? 3.605 11.225 -7.249 1.00 97.06 136 PRO A C 1
ATOM 1040 O O . PRO A 1 136 ? 2.992 11.536 -6.229 1.00 97.06 136 PRO A O 1
ATOM 1043 N N . TYR A 1 137 ? 4.303 10.088 -7.333 1.00 97.69 137 TYR A N 1
ATOM 1044 C CA . TYR A 1 137 ? 4.405 9.135 -6.222 1.00 97.69 137 TYR A CA 1
ATOM 1045 C C . TYR A 1 137 ? 5.298 9.694 -5.114 1.00 97.69 137 TYR A C 1
ATOM 1047 O O . TYR A 1 137 ? 4.912 9.654 -3.945 1.00 97.69 137 TYR A O 1
ATOM 1055 N N . ALA A 1 138 ? 6.421 10.313 -5.489 1.00 98.00 138 ALA A N 1
ATOM 1056 C CA . ALA A 1 138 ? 7.319 10.969 -4.546 1.00 98.00 138 ALA A CA 1
ATOM 1057 C C . ALA A 1 138 ? 6.652 12.118 -3.793 1.00 98.00 138 ALA A C 1
ATOM 1059 O O . ALA A 1 138 ? 6.683 12.151 -2.562 1.00 98.00 138 ALA A O 1
ATOM 1060 N N . GLN A 1 139 ? 5.969 13.015 -4.506 1.00 98.00 139 GLN A N 1
ATOM 1061 C CA . GLN A 1 139 ? 5.239 14.121 -3.880 1.00 98.00 139 GLN A CA 1
ATOM 1062 C C . GLN A 1 139 ? 4.142 13.620 -2.936 1.00 98.00 139 GLN A C 1
ATOM 1064 O O . GLN A 1 139 ? 3.983 14.149 -1.832 1.00 98.00 139 GLN A O 1
ATOM 1069 N N . HIS A 1 140 ? 3.404 12.582 -3.342 1.00 97.62 140 HIS A N 1
ATOM 1070 C CA . HIS A 1 140 ? 2.388 11.976 -2.492 1.00 97.62 140 HIS A CA 1
ATOM 1071 C C . HIS A 1 140 ? 3.000 11.421 -1.201 1.00 97.62 140 HIS A C 1
ATOM 1073 O O . HIS A 1 140 ? 2.562 11.789 -0.112 1.00 97.62 140 HIS A O 1
ATOM 1079 N N . ALA A 1 141 ? 4.040 10.591 -1.304 1.00 98.06 141 ALA A N 1
ATOM 1080 C CA . ALA A 1 141 ? 4.669 9.972 -0.144 1.00 98.06 141 ALA A CA 1
ATOM 1081 C C . ALA A 1 141 ? 5.272 11.009 0.822 1.00 98.06 141 ALA A C 1
ATOM 1083 O O . ALA A 1 141 ? 5.042 10.931 2.030 1.00 98.06 141 ALA A O 1
ATOM 1084 N N . GLN A 1 142 ? 5.947 12.038 0.298 1.00 97.94 142 GLN A N 1
ATOM 1085 C CA . GLN A 1 142 ? 6.470 13.157 1.092 1.00 97.94 142 GLN A CA 1
ATOM 1086 C C . GLN A 1 142 ? 5.360 13.897 1.853 1.00 97.94 142 GLN A C 1
ATOM 1088 O O . GLN A 1 142 ? 5.517 14.209 3.034 1.00 97.94 142 GLN A O 1
ATOM 1093 N N . SER A 1 143 ? 4.222 14.157 1.201 1.00 96.88 143 SER A N 1
ATOM 1094 C CA . SER A 1 143 ? 3.073 14.810 1.838 1.00 96.88 143 SER A CA 1
ATOM 1095 C C . SER A 1 143 ? 2.502 13.972 2.987 1.00 96.88 143 SER A C 1
ATOM 1097 O O . SER A 1 143 ? 2.254 14.506 4.073 1.00 96.88 143 SER A O 1
ATOM 1099 N N . ILE A 1 144 ? 2.367 12.656 2.794 1.00 96.12 144 ILE A N 1
ATOM 1100 C CA . ILE A 1 144 ? 1.888 11.748 3.845 1.00 96.12 144 ILE A CA 1
ATOM 1101 C C . ILE A 1 144 ? 2.864 11.717 5.029 1.00 96.12 144 ILE A C 1
ATOM 1103 O O . ILE A 1 144 ? 2.438 11.927 6.164 1.00 96.12 144 ILE A O 1
ATOM 1107 N N . LEU A 1 145 ? 4.168 11.563 4.779 1.00 96.12 145 LEU A N 1
ATOM 1108 C CA . LEU A 1 145 ? 5.201 11.565 5.827 1.00 96.12 145 LEU A CA 1
ATOM 1109 C C . LEU A 1 145 ? 5.261 12.882 6.616 1.00 96.12 145 LEU A C 1
ATOM 1111 O O . LEU A 1 145 ? 5.613 12.890 7.795 1.00 96.12 145 LEU A O 1
ATOM 1115 N N . ASN A 1 146 ? 4.919 14.008 5.989 1.00 94.56 146 ASN A N 1
ATOM 1116 C CA . ASN A 1 146 ? 4.871 15.302 6.668 1.00 94.56 146 ASN A CA 1
ATOM 1117 C C . ASN A 1 146 ? 3.581 15.510 7.475 1.00 94.56 146 ASN A C 1
ATOM 1119 O O . ASN A 1 146 ? 3.571 16.335 8.384 1.00 94.56 146 ASN A O 1
ATOM 1123 N N . THR A 1 147 ? 2.518 14.743 7.213 1.00 87.06 147 THR A N 1
ATOM 1124 C CA . THR A 1 147 ? 1.231 14.894 7.913 1.00 87.06 147 THR A CA 1
ATOM 1125 C C . THR A 1 147 ? 1.354 14.588 9.413 1.00 87.06 147 THR A C 1
ATOM 1127 O O . THR A 1 147 ? 0.786 15.315 10.221 1.00 87.06 147 THR A O 1
ATOM 1130 N N . GLN A 1 148 ? 2.154 13.591 9.816 1.00 67.62 148 GLN A N 1
ATOM 1131 C CA . GLN A 1 148 ? 2.376 13.289 11.242 1.00 67.62 148 GLN A CA 1
ATOM 1132 C C . GLN A 1 148 ? 3.425 14.185 11.921 1.00 67.62 148 GLN A C 1
ATOM 1134 O O . GLN A 1 148 ? 3.457 14.265 13.146 1.00 67.62 148 GLN A O 1
ATOM 1139 N N . LYS A 1 149 ? 4.274 14.897 11.165 1.00 57.09 149 LYS A N 1
ATOM 1140 C CA . LYS A 1 149 ? 5.261 15.829 11.751 1.00 57.09 149 LYS A CA 1
ATOM 1141 C C . LYS A 1 149 ? 4.613 17.076 12.362 1.00 57.09 149 LYS A C 1
ATOM 1143 O O . LYS A 1 149 ? 5.261 17.771 13.136 1.00 57.09 149 LYS A O 1
ATOM 1148 N N . HIS A 1 150 ? 3.356 17.356 12.017 1.00 44.53 150 HIS A N 1
ATOM 1149 C CA . HIS A 1 150 ? 2.611 18.536 12.458 1.00 44.53 150 HIS A CA 1
ATOM 1150 C C . HIS A 1 150 ? 1.608 18.261 13.592 1.00 44.53 150 HIS A C 1
ATOM 1152 O O . HIS A 1 150 ? 0.834 19.147 13.936 1.00 44.53 150 HIS A O 1
ATOM 1158 N N . THR A 1 151 ? 1.606 17.062 14.186 1.00 41.31 151 THR A N 1
ATOM 1159 C CA . THR A 1 151 ? 0.716 16.697 15.311 1.00 41.31 151 THR A CA 1
ATOM 1160 C C . THR A 1 151 ? 1.391 16.879 16.685 1.00 41.31 151 THR A C 1
ATOM 1162 O O . THR A 1 151 ? 1.073 16.159 17.627 1.00 41.31 151 THR A O 1
ATOM 1165 N N . ILE A 1 152 ? 2.336 17.821 16.806 1.00 33.41 152 ILE A N 1
ATOM 1166 C CA . ILE A 1 152 ? 3.022 18.169 18.068 1.00 33.41 152 ILE A CA 1
ATOM 1167 C C . ILE A 1 152 ? 2.469 19.486 18.607 1.00 33.41 152 ILE A C 1
ATOM 1169 O O . ILE A 1 152 ? 2.400 20.443 17.803 1.00 33.41 152 ILE A O 1
#

Secondary structure (DSSP, 8-state):
----S-SS-HHHHHHHHHHHT--GGGHHHHHHHHTT--TTS-HHHHHHHHHHHHHHT-TTHHHHHHHHHTSTTTS------HHHHHHH--S-TT--HHHHHHHHHHHHHHHHHHHT-GGGHHHHHHHHHTT-SSHHHHHHHHHHHHHGGG--

Foldseek 3Di:
DDDDPDPADPVLVVLLVQLQVLDCVCVVVLLVLLVPDDLPDFLSSLLSSLNSLLSNLALVCQVSLVVQCVHPLLDDLFALDPVVVVVPDDPDPPDCPSVSSLSSNLSSLLSNVSSPNDPCPSVVRLVSQCNGPPVVSVVVSVVSVVVVVPPD

Radius of gyration: 15.47 Å; chains: 1; bounding box: 39×31×43 Å

pLDDT: mean 90.61, std 12.1, range [33.41, 98.5]

Sequence (152 aa):
MHQFGMSAGYLDGVIMALGKTGQNDGFATIKRFAALLKPESELSHFRAVAESFAGIDNKDAVPVLHQLLSMPGISGHHVTNLNEALKTVKQDTNDNSVRNNCLKELFLARALYLCGDFNSKGKEILENYANDLHGPYAQHAQSILNTQKHTI